Protein AF-A0A4R5PDZ5-F1 (afdb_monomer)

Mean predicted aligned error: 15.18 Å

Foldseek 3Di:
DDDDDDDDDDPDDPPPCVVVVPPPDPDDDDDDDDPVVVVVLCVVCVVVVHDSCVVCVVVVVVVVVVVVVVVVVVVVVVVVVVVVVPD

Structure (mmCIF, N/CA/C/O backbone):
data_AF-A0A4R5PDZ5-F1
#
_entry.id   AF-A0A4R5PDZ5-F1
#
loop_
_atom_site.group_PDB
_atom_site.id
_atom_site.type_symbol
_atom_site.label_atom_id
_atom_site.label_alt_id
_atom_site.label_comp_id
_atom_site.label_asym_id
_atom_site.label_entity_id
_atom_site.label_seq_id
_atom_site.pdbx_PDB_ins_code
_atom_site.Cartn_x
_atom_site.Cartn_y
_atom_site.Cartn_z
_atom_site.occupancy
_atom_site.B_iso_or_equiv
_atom_site.auth_seq_id
_atom_site.auth_comp_id
_atom_site.auth_asym_id
_atom_site.auth_atom_id
_atom_site.pdbx_PDB_model_num
ATOM 1 N N . MET A 1 1 ? -19.701 -67.977 23.540 1.00 40.94 1 MET A N 1
ATOM 2 C CA . MET A 1 1 ? -18.632 -67.759 22.543 1.00 40.94 1 MET A CA 1
ATOM 3 C C . MET A 1 1 ? -18.968 -66.499 21.763 1.00 40.94 1 MET A C 1
ATOM 5 O O . MET A 1 1 ? -19.931 -66.516 21.015 1.00 40.94 1 MET A O 1
ATOM 9 N N . THR A 1 2 ? -18.266 -65.391 21.992 1.00 41.00 2 THR A N 1
ATOM 10 C CA . THR A 1 2 ? -18.525 -64.105 21.320 1.00 41.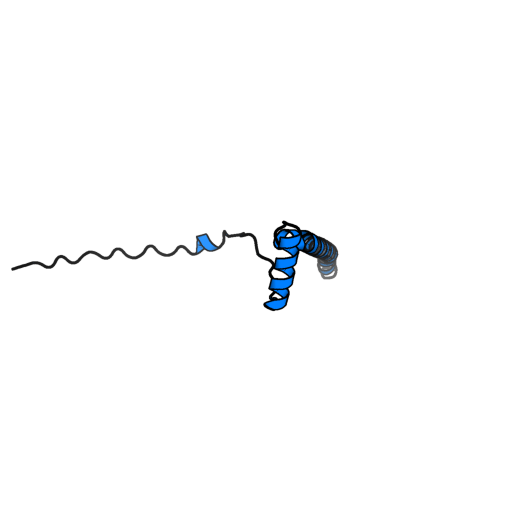00 2 THR A CA 1
ATOM 11 C C . THR A 1 2 ? -17.305 -63.729 20.488 1.00 41.00 2 THR A C 1
ATOM 13 O O . THR A 1 2 ? -16.237 -63.442 21.024 1.00 41.00 2 THR A O 1
ATOM 16 N N . ALA A 1 3 ? -17.448 -63.786 19.164 1.00 50.97 3 ALA A N 1
ATOM 17 C CA . ALA A 1 3 ? -16.393 -63.432 18.225 1.00 50.97 3 ALA A CA 1
ATOM 18 C C . ALA A 1 3 ? -16.239 -61.903 18.148 1.00 50.97 3 ALA A C 1
ATOM 20 O O . ALA A 1 3 ? -17.185 -61.177 17.843 1.00 50.97 3 ALA A O 1
ATOM 21 N N . LYS A 1 4 ? -15.027 -61.413 18.425 1.00 55.22 4 LYS A N 1
ATOM 22 C CA . LYS A 1 4 ? -14.637 -60.007 18.290 1.00 55.22 4 LYS A CA 1
ATOM 23 C C . LYS A 1 4 ? -14.292 -59.730 16.826 1.00 55.22 4 LYS A C 1
ATOM 25 O O . LYS A 1 4 ? -13.258 -60.175 16.337 1.00 55.22 4 LYS A O 1
ATOM 30 N N . THR A 1 5 ? -15.158 -59.004 16.128 1.00 60.66 5 THR A N 1
ATOM 31 C CA . THR A 1 5 ? -14.901 -58.560 14.750 1.00 60.66 5 THR A CA 1
ATOM 32 C C . THR A 1 5 ? -13.866 -57.435 14.767 1.00 60.66 5 THR A C 1
ATOM 34 O O . THR A 1 5 ? -14.105 -56.377 15.345 1.00 60.66 5 THR A O 1
ATOM 37 N N . ALA A 1 6 ? -12.703 -57.662 14.155 1.00 59.84 6 ALA A N 1
ATOM 38 C CA . ALA A 1 6 ? -11.680 -56.640 13.958 1.00 59.84 6 ALA A CA 1
ATOM 39 C C . ALA A 1 6 ? -11.998 -55.824 12.694 1.00 59.84 6 ALA A C 1
ATOM 41 O O . ALA A 1 6 ? -12.074 -56.372 11.593 1.00 59.84 6 ALA A O 1
ATOM 42 N N . ALA A 1 7 ? -12.195 -54.513 12.854 1.00 61.84 7 ALA A N 1
ATOM 43 C CA . ALA A 1 7 ? -12.373 -53.595 11.737 1.00 61.84 7 ALA A CA 1
ATOM 44 C C . ALA A 1 7 ? -11.073 -53.499 10.923 1.00 61.84 7 ALA A C 1
ATOM 46 O O . ALA A 1 7 ? -9.986 -53.300 11.463 1.00 61.84 7 ALA A O 1
ATOM 47 N N . ARG A 1 8 ? -11.198 -53.668 9.607 1.00 57.44 8 ARG A N 1
ATOM 48 C CA . ARG A 1 8 ? -10.093 -53.628 8.649 1.00 57.44 8 ARG A CA 1
ATOM 49 C C . ARG A 1 8 ? -9.669 -52.169 8.453 1.00 57.44 8 ARG A C 1
ATOM 51 O O . ARG A 1 8 ? -10.394 -51.405 7.826 1.00 57.44 8 ARG A O 1
ATOM 58 N N . THR A 1 9 ? -8.522 -51.777 9.000 1.00 62.31 9 THR A N 1
ATOM 59 C CA . THR A 1 9 ? -7.960 -50.431 8.822 1.00 62.31 9 THR A CA 1
ATOM 60 C C . THR A 1 9 ? -7.516 -50.248 7.372 1.00 62.31 9 THR A C 1
ATOM 62 O O . THR A 1 9 ? -6.526 -50.835 6.936 1.00 62.31 9 THR A O 1
ATOM 65 N N . THR A 1 10 ? -8.247 -49.448 6.602 1.00 62.47 10 THR A N 1
ATOM 66 C CA . THR A 1 10 ? -7.809 -48.980 5.283 1.00 62.47 10 THR A CA 1
ATOM 67 C C . THR A 1 10 ? -6.584 -48.073 5.454 1.00 62.47 10 THR A C 1
ATOM 69 O O . THR A 1 10 ? -6.599 -47.197 6.324 1.00 62.47 10 THR A O 1
ATOM 72 N N . PRO A 1 11 ? -5.509 -48.242 4.663 1.00 60.88 11 PRO A N 1
ATOM 73 C CA . PRO A 1 11 ? -4.350 -47.366 4.758 1.00 60.88 11 PRO A CA 1
ATOM 74 C C . PRO A 1 11 ? -4.746 -45.943 4.354 1.00 60.88 11 PRO A C 1
ATOM 76 O O . PRO A 1 11 ? -5.420 -45.736 3.343 1.00 60.88 11 PRO A O 1
ATOM 79 N N . ALA A 1 12 ? -4.322 -44.961 5.151 1.00 66.06 12 ALA A N 1
ATOM 80 C CA . ALA A 1 12 ? -4.526 -43.549 4.857 1.00 66.06 12 ALA A CA 1
ATOM 81 C C . ALA A 1 12 ? -3.987 -43.226 3.454 1.00 66.06 12 ALA A C 1
ATOM 83 O O . ALA A 1 12 ? -2.843 -43.556 3.127 1.00 66.06 12 ALA A O 1
ATOM 84 N N . ALA A 1 13 ? -4.821 -42.599 2.622 1.00 65.94 13 ALA A N 1
ATOM 85 C CA . ALA A 1 13 ? -4.461 -42.216 1.263 1.00 65.94 13 ALA A CA 1
ATOM 86 C C . ALA A 1 13 ? -3.127 -41.447 1.262 1.00 65.94 13 ALA A C 1
ATOM 88 O O . ALA A 1 13 ? -2.957 -40.473 2.001 1.00 65.94 13 ALA A O 1
ATOM 89 N N . LYS A 1 14 ? -2.161 -41.899 0.449 1.00 66.31 14 LYS A N 1
ATOM 90 C CA . LYS A 1 14 ? -0.838 -41.267 0.341 1.00 66.31 14 LYS A CA 1
ATOM 91 C C . LYS A 1 14 ? -1.011 -39.790 -0.019 1.00 66.31 14 LYS A C 1
ATOM 93 O O . LYS A 1 14 ? -1.541 -39.455 -1.076 1.00 66.31 14 LYS A O 1
ATOM 98 N N . ARG A 1 15 ? -0.551 -38.908 0.872 1.00 63.94 15 ARG A N 1
ATOM 99 C CA . ARG A 1 15 ? -0.596 -37.449 0.721 1.00 63.94 15 ARG A CA 1
ATOM 100 C C . ARG A 1 15 ? 0.195 -37.050 -0.531 1.00 63.94 15 ARG A C 1
ATOM 102 O O . ARG A 1 15 ? 1.423 -37.0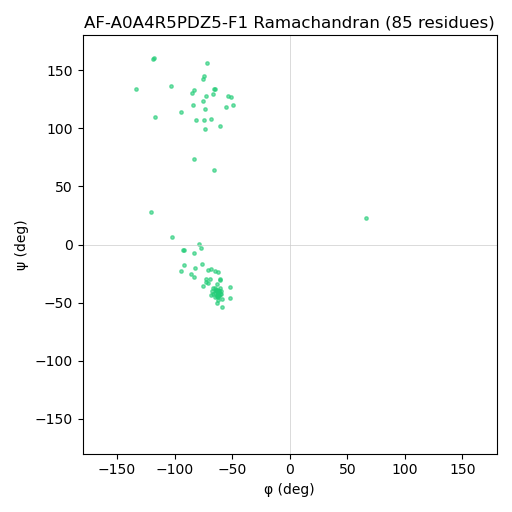62 -0.516 1.00 63.94 15 ARG A O 1
ATOM 109 N N . ASN A 1 16 ? -0.504 -36.750 -1.627 1.00 71.19 16 ASN A N 1
ATOM 110 C CA . ASN A 1 16 ? 0.121 -36.454 -2.914 1.00 71.19 16 ASN A CA 1
ATOM 111 C C . ASN A 1 16 ? 0.774 -35.060 -2.889 1.00 71.19 16 ASN A C 1
ATOM 113 O O . ASN A 1 16 ? 0.106 -34.034 -3.025 1.00 71.19 16 ASN A O 1
ATOM 117 N N . TRP A 1 17 ? 2.091 -35.031 -2.679 1.00 69.56 17 TRP A N 1
ATOM 118 C CA . TRP A 1 17 ? 2.896 -33.813 -2.558 1.00 69.56 17 TRP A CA 1
ATOM 119 C C . TRP A 1 17 ? 2.938 -32.981 -3.850 1.00 69.56 17 TRP A C 1
ATOM 121 O O . TRP A 1 17 ? 3.099 -31.767 -3.768 1.00 69.56 17 TRP A O 1
ATOM 131 N N . ARG A 1 18 ? 2.695 -33.590 -5.022 1.00 61.28 18 ARG A N 1
ATOM 132 C CA . ARG A 1 18 ? 2.684 -32.900 -6.327 1.00 61.28 18 ARG A CA 1
ATOM 133 C C . ARG A 1 18 ? 1.605 -31.816 -6.445 1.00 61.28 18 ARG A C 1
ATOM 135 O O . ARG A 1 18 ? 1.773 -30.859 -7.186 1.00 61.28 18 ARG A O 1
ATOM 142 N N . HIS A 1 19 ? 0.531 -31.888 -5.656 1.00 59.50 19 HIS A N 1
ATOM 143 C CA . HIS A 1 19 ? -0.496 -30.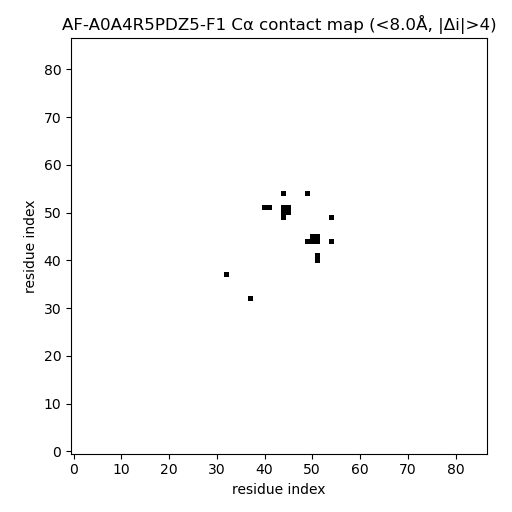833 -5.620 1.00 59.50 19 HIS A CA 1
ATOM 144 C C . HIS A 1 19 ? -0.085 -29.584 -4.813 1.00 59.50 19 HIS A C 1
ATOM 146 O O . HIS A 1 19 ? -0.851 -28.622 -4.738 1.00 59.50 19 HIS A O 1
ATOM 152 N N . LYS A 1 20 ? 1.097 -29.571 -4.178 1.00 58.69 20 LYS A N 1
ATOM 153 C CA . LYS A 1 20 ? 1.623 -28.382 -3.485 1.00 58.69 20 LYS A CA 1
ATOM 154 C C . LYS A 1 20 ? 2.336 -27.406 -4.424 1.00 58.69 20 LYS A C 1
ATOM 156 O O . LYS A 1 20 ? 2.309 -26.214 -4.134 1.00 58.69 20 LYS A O 1
ATOM 161 N N . GLU A 1 21 ? 2.917 -27.879 -5.527 1.00 57.75 21 GLU A N 1
ATOM 162 C CA . GLU A 1 21 ? 3.722 -27.050 -6.444 1.00 57.75 21 GLU A CA 1
ATOM 163 C C . GLU A 1 21 ? 2.891 -26.056 -7.267 1.00 57.75 21 GLU A C 1
ATOM 165 O O . GLU A 1 21 ? 3.399 -25.017 -7.670 1.00 57.75 21 GLU A O 1
ATOM 170 N N . VAL A 1 22 ? 1.588 -26.297 -7.436 1.00 56.03 22 VAL A N 1
ATOM 171 C CA . VAL A 1 22 ? 0.704 -25.445 -8.260 1.00 56.03 22 VAL A CA 1
ATOM 172 C C . VAL A 1 22 ? 0.264 -24.160 -7.538 1.00 56.03 22 VAL A C 1
ATOM 174 O O . VAL A 1 22 ? -0.452 -23.330 -8.089 1.00 56.03 22 VAL A O 1
ATOM 177 N N . ARG A 1 23 ? 0.695 -23.930 -6.293 1.00 57.91 23 ARG A N 1
ATOM 178 C CA . ARG A 1 23 ? 0.348 -22.701 -5.572 1.00 57.91 23 ARG A CA 1
ATOM 179 C C . ARG A 1 23 ? 1.298 -21.567 -5.954 1.00 57.91 23 ARG A C 1
ATOM 181 O O . ARG A 1 23 ? 2.085 -21.113 -5.125 1.00 57.91 23 ARG A O 1
ATOM 188 N N . GLN A 1 24 ? 1.143 -21.031 -7.164 1.00 55.91 24 GLN A N 1
ATOM 189 C CA . GLN A 1 24 ? 1.389 -19.606 -7.413 1.00 55.91 24 GLN A CA 1
ATOM 190 C C . GLN A 1 24 ? 0.344 -18.794 -6.630 1.00 55.91 24 GLN A C 1
ATOM 192 O O . GLN A 1 24 ? -0.561 -18.180 -7.179 1.00 55.91 24 GLN A O 1
ATOM 197 N N . ALA A 1 25 ? 0.394 -18.889 -5.304 1.00 62.09 25 ALA A N 1
ATOM 198 C CA . ALA A 1 25 ? -0.445 -18.091 -4.439 1.00 62.09 25 ALA A CA 1
ATOM 199 C C . ALA A 1 25 ? 0.096 -16.662 -4.440 1.00 62.09 25 ALA A C 1
ATOM 201 O O . ALA A 1 25 ? 1.315 -16.461 -4.473 1.00 62.09 25 ALA A O 1
ATOM 202 N N . ASN A 1 26 ? -0.808 -15.687 -4.355 1.00 71.00 26 ASN A N 1
ATOM 203 C CA . ASN A 1 26 ? -0.436 -14.303 -4.094 1.00 71.00 26 ASN A CA 1
ATOM 204 C C . ASN A 1 26 ? 0.503 -14.266 -2.885 1.00 71.00 26 ASN A C 1
ATOM 206 O O . ASN A 1 26 ? 0.164 -14.740 -1.797 1.00 71.00 26 ASN A O 1
ATOM 210 N N . LYS A 1 27 ? 1.717 -13.758 -3.103 1.00 76.50 27 LYS A N 1
ATOM 211 C CA . LYS A 1 27 ? 2.709 -13.610 -2.043 1.00 76.50 27 LYS A CA 1
ATOM 212 C C . LYS A 1 27 ? 2.422 -12.317 -1.295 1.00 76.50 27 LYS A C 1
ATOM 214 O O . LYS A 1 27 ? 2.219 -11.275 -1.911 1.00 76.50 27 LYS A O 1
ATOM 219 N N . TYR A 1 28 ? 2.414 -12.393 0.030 1.00 79.81 28 TYR A N 1
ATOM 220 C CA . TYR A 1 28 ? 2.229 -11.222 0.876 1.00 79.81 28 TYR A CA 1
ATOM 221 C C . TYR A 1 28 ? 3.568 -10.529 1.102 1.00 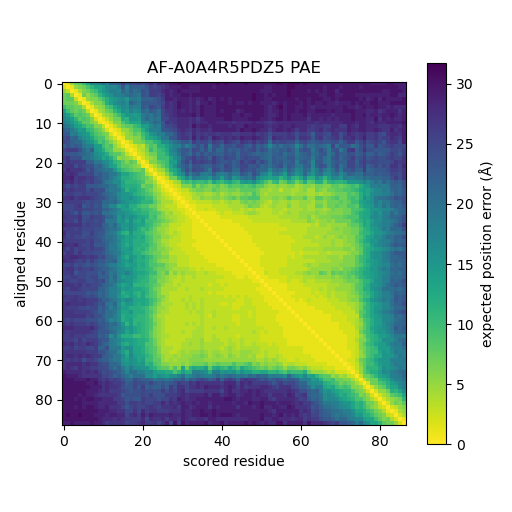79.81 28 TYR A C 1
ATOM 223 O O . TYR A 1 28 ? 4.549 -11.164 1.493 1.00 79.81 28 TYR A O 1
ATOM 231 N N . PHE A 1 29 ? 3.588 -9.220 0.880 1.00 77.88 29 PHE A N 1
ATOM 232 C CA . PHE A 1 29 ? 4.675 -8.354 1.307 1.00 77.88 29 PHE A CA 1
ATOM 233 C C . PHE A 1 29 ? 4.303 -7.767 2.670 1.00 77.88 29 PHE A C 1
ATOM 235 O O . PHE A 1 29 ? 3.315 -7.044 2.786 1.00 77.88 29 PHE A O 1
ATOM 242 N N . GLY A 1 30 ? 5.051 -8.125 3.712 1.00 83.38 30 GLY A N 1
ATOM 243 C CA . GLY A 1 30 ? 4.786 -7.690 5.080 1.00 83.38 30 GLY A CA 1
ATOM 244 C C . GLY A 1 30 ? 6.060 -7.219 5.763 1.00 83.38 30 GLY A C 1
ATOM 245 O O . GLY A 1 30 ? 7.086 -7.896 5.709 1.00 83.38 30 GLY A O 1
ATOM 246 N N . LYS A 1 31 ? 5.984 -6.069 6.435 1.00 86.06 31 LYS A N 1
ATOM 247 C CA . LYS A 1 31 ? 7.031 -5.567 7.328 1.00 86.06 31 LYS A CA 1
ATOM 248 C C . LYS A 1 31 ? 6.599 -5.810 8.772 1.00 86.06 31 LYS A C 1
ATOM 250 O O . LYS A 1 31 ? 5.455 -5.539 9.123 1.00 86.06 31 LYS A O 1
ATOM 255 N N . ARG A 1 32 ? 7.519 -6.281 9.618 1.00 91.31 32 ARG A N 1
ATOM 256 C CA . ARG A 1 32 ? 7.295 -6.310 11.070 1.00 91.31 32 ARG A CA 1
ATOM 257 C C . ARG A 1 32 ? 7.381 -4.891 11.625 1.00 91.31 32 ARG A C 1
ATOM 259 O O . ARG A 1 32 ? 8.354 -4.182 11.364 1.00 91.31 32 ARG A O 1
ATOM 266 N N . LEU A 1 33 ? 6.361 -4.500 12.371 1.00 90.81 33 LEU A N 1
ATOM 267 C CA . LEU A 1 33 ? 6.259 -3.214 13.048 1.00 90.81 33 LEU A CA 1
ATOM 268 C C . LEU A 1 33 ? 6.190 -3.456 14.555 1.00 90.81 33 LEU A C 1
ATOM 270 O O . LEU A 1 33 ? 5.881 -4.569 14.983 1.00 90.81 33 LEU A O 1
ATOM 274 N N . LYS A 1 34 ? 6.502 -2.427 15.343 1.00 96.62 34 LYS A N 1
ATOM 275 C CA . LYS A 1 34 ? 6.150 -2.423 16.763 1.00 96.62 34 LYS A CA 1
ATOM 276 C C . LYS A 1 34 ? 4.639 -2.237 16.901 1.00 96.62 34 LYS A C 1
ATOM 278 O O . LYS A 1 34 ? 4.010 -1.668 16.007 1.00 96.62 34 LYS A O 1
ATOM 283 N N . ASP A 1 35 ? 4.084 -2.678 18.024 1.00 95.44 35 ASP A N 1
ATOM 284 C CA . ASP A 1 35 ? 2.639 -2.615 18.264 1.00 95.44 35 ASP A CA 1
ATOM 285 C C . ASP A 1 35 ? 2.115 -1.170 18.254 1.00 95.44 35 ASP A C 1
ATOM 287 O O . ASP A 1 35 ? 1.088 -0.901 17.630 1.00 95.44 35 ASP A O 1
ATOM 291 N N . ASP A 1 36 ? 2.862 -0.226 18.838 1.00 96.12 36 ASP A N 1
ATOM 292 C CA . ASP A 1 36 ? 2.500 1.200 18.855 1.00 96.12 36 ASP A CA 1
ATOM 293 C C . ASP A 1 36 ? 2.437 1.797 17.442 1.00 96.12 36 ASP A C 1
ATOM 295 O O . ASP A 1 36 ? 1.471 2.472 17.084 1.00 96.12 36 ASP A O 1
ATOM 299 N N . ASP A 1 37 ? 3.434 1.492 16.6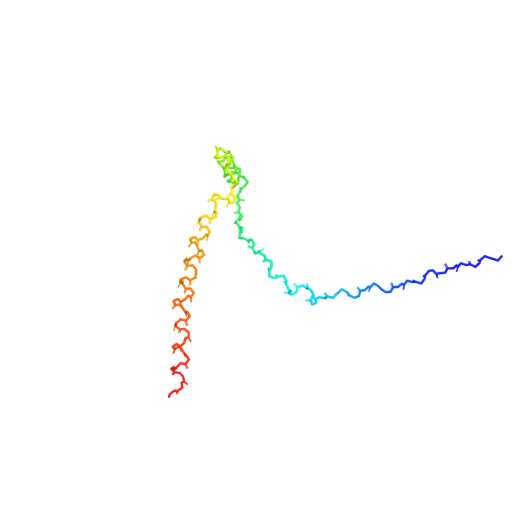05 1.00 95.25 37 ASP A N 1
ATOM 300 C CA . ASP A 1 37 ? 3.488 1.961 15.217 1.00 95.25 37 ASP A CA 1
ATOM 301 C C . ASP A 1 37 ? 2.341 1.360 14.395 1.00 95.25 37 ASP A C 1
ATOM 303 O O . ASP A 1 37 ? 1.707 2.047 13.593 1.00 95.25 37 ASP A O 1
ATOM 307 N N . HIS A 1 38 ? 2.055 0.070 14.599 1.00 95.12 38 HIS A N 1
ATOM 308 C CA . HIS A 1 38 ? 0.943 -0.600 13.935 1.00 95.12 38 HIS A CA 1
ATOM 309 C C . HIS A 1 38 ? -0.393 0.044 14.318 1.00 95.12 38 HIS A C 1
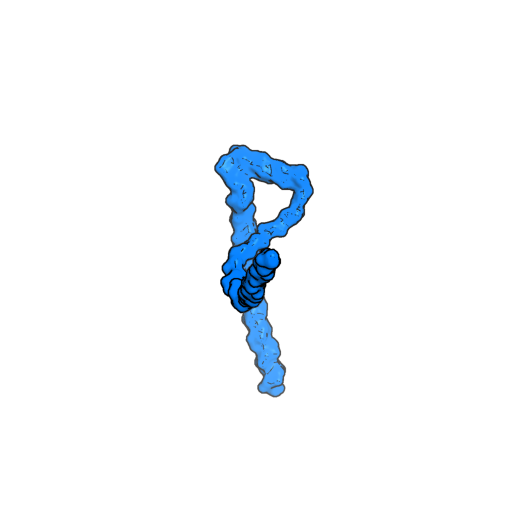ATOM 311 O O . HIS A 1 38 ? -1.224 0.303 13.446 1.00 95.12 38 HIS A O 1
ATOM 317 N N . LYS A 1 39 ? -0.592 0.341 15.607 1.00 96.00 39 LYS A N 1
ATOM 318 C CA . LYS A 1 39 ? -1.798 1.011 16.092 1.00 96.00 39 LYS A CA 1
ATOM 319 C C . LYS A 1 39 ? -1.941 2.418 15.512 1.00 96.00 39 LYS A C 1
ATOM 321 O O . LYS A 1 39 ? -3.020 2.753 15.040 1.00 96.00 39 LYS A O 1
ATOM 326 N N . ALA A 1 40 ? -0.867 3.203 15.475 1.00 96.12 40 ALA A N 1
ATOM 327 C CA . ALA A 1 40 ? -0.896 4.547 14.903 1.00 96.12 40 ALA A CA 1
ATOM 328 C C . ALA A 1 40 ? -1.310 4.544 13.420 1.00 96.12 40 ALA A C 1
ATOM 330 O O . ALA A 1 40 ? -2.125 5.363 12.996 1.00 96.12 40 ALA A O 1
ATOM 331 N N . ILE A 1 41 ? -0.789 3.599 12.630 1.00 93.50 41 ILE A N 1
ATOM 332 C CA . ILE A 1 41 ? -1.151 3.464 11.211 1.00 93.50 41 ILE A CA 1
ATOM 333 C C . ILE A 1 41 ? -2.609 3.011 11.060 1.00 93.50 41 ILE A C 1
ATOM 335 O O . ILE A 1 41 ? -3.312 3.505 10.177 1.00 93.50 41 ILE A O 1
ATOM 339 N N . GLN A 1 42 ? -3.066 2.089 11.909 1.00 95.00 42 GLN A N 1
ATOM 340 C CA . GLN A 1 42 ? -4.449 1.619 11.903 1.00 95.00 42 GLN A CA 1
ATOM 341 C C . GLN A 1 42 ? -5.425 2.757 12.234 1.00 95.00 42 GLN A C 1
ATOM 343 O O . GLN A 1 42 ? -6.341 3.005 11.455 1.00 95.00 42 GLN A O 1
ATOM 348 N N . ASP A 1 43 ? -5.176 3.502 13.315 1.00 96.94 43 ASP A N 1
ATOM 349 C CA . ASP A 1 43 ? -6.016 4.629 13.737 1.00 96.94 43 ASP A CA 1
ATOM 350 C C . ASP A 1 43 ? -6.064 5.720 12.642 1.00 96.94 43 ASP A C 1
ATOM 352 O O . ASP A 1 43 ? -7.116 6.301 12.365 1.00 96.94 43 ASP A O 1
ATOM 356 N N . TYR A 1 44 ? -4.944 5.961 11.947 1.00 96.44 44 TYR A N 1
ATOM 357 C CA . TYR A 1 44 ? -4.902 6.866 10.797 1.00 96.44 44 TYR A CA 1
ATOM 358 C C . TYR A 1 44 ? -5.742 6.364 9.613 1.00 96.44 44 TYR A C 1
ATOM 360 O O . TYR A 1 44 ? -6.502 7.138 9.029 1.00 96.44 44 TYR A O 1
ATOM 368 N N . ALA A 1 45 ? -5.649 5.078 9.269 1.00 95.50 45 ALA A N 1
ATOM 369 C CA . ALA A 1 45 ? -6.456 4.479 8.207 1.00 95.50 45 ALA A CA 1
ATOM 370 C C . ALA A 1 45 ? -7.957 4.579 8.511 1.00 95.50 45 ALA A C 1
ATOM 372 O O . ALA A 1 45 ? -8.742 4.977 7.645 1.00 95.50 45 ALA A O 1
ATOM 373 N N . ASP A 1 46 ? -8.326 4.311 9.764 1.00 96.25 46 ASP A N 1
ATOM 374 C CA . ASP A 1 46 ? -9.701 4.406 10.243 1.00 96.25 46 ASP A CA 1
ATOM 375 C C . ASP A 1 46 ? -10.216 5.854 10.181 1.00 96.25 46 ASP A C 1
ATOM 377 O O . ASP A 1 46 ? -11.343 6.078 9.739 1.00 96.25 46 ASP A O 1
ATOM 381 N N . SER A 1 47 ? -9.379 6.851 10.503 1.00 97.44 47 SER A N 1
ATOM 382 C CA . SER A 1 47 ? -9.735 8.278 10.377 1.00 97.44 47 SER A CA 1
ATOM 383 C C . SER A 1 47 ? -10.082 8.705 8.945 1.00 97.44 47 SER A C 1
ATOM 385 O O . SER A 1 47 ? -10.894 9.605 8.734 1.00 97.44 47 SER A O 1
ATOM 387 N N . LEU A 1 48 ? -9.485 8.038 7.957 1.00 95.94 48 LEU A N 1
ATOM 388 C CA . LEU A 1 48 ? -9.704 8.276 6.534 1.00 95.94 48 LEU A CA 1
ATOM 389 C C . LEU A 1 48 ? -10.821 7.391 5.954 1.00 95.94 48 LEU A C 1
ATOM 391 O O . LEU A 1 48 ? -11.157 7.526 4.778 1.00 95.94 48 LEU A O 1
ATOM 395 N N . GLY A 1 49 ? -11.383 6.471 6.747 1.00 95.62 49 GLY A N 1
ATOM 396 C CA . GLY A 1 49 ? -12.392 5.509 6.299 1.00 95.62 49 GLY A CA 1
ATOM 397 C C . GLY A 1 49 ? -11.864 4.493 5.279 1.00 95.62 49 GLY A C 1
ATOM 398 O O . GLY A 1 49 ? -12.641 3.936 4.502 1.00 95.62 49 GLY A O 1
ATOM 399 N N . VAL A 1 50 ? -10.550 4.252 5.249 1.00 95.38 50 VAL A N 1
ATOM 400 C CA . VAL A 1 50 ? -9.902 3.330 4.305 1.00 95.38 50 VAL A CA 1
ATOM 401 C C . VAL A 1 50 ? -9.196 2.197 5.039 1.00 95.38 50 VAL A C 1
ATOM 403 O O . VAL A 1 50 ? -8.849 2.288 6.209 1.00 95.38 50 VAL A O 1
ATOM 406 N N . LYS A 1 51 ? -8.932 1.094 4.334 1.00 93.12 51 LYS A N 1
ATOM 407 C CA . LYS A 1 51 ? -8.122 0.001 4.887 1.00 93.12 51 LYS A CA 1
ATOM 408 C C . LYS A 1 51 ? -6.644 0.388 4.881 1.00 93.12 51 LYS A C 1
ATOM 410 O O . LYS A 1 51 ? -6.154 0.911 3.883 1.00 93.12 51 LYS A O 1
ATOM 415 N N . MET A 1 52 ? -5.903 0.001 5.919 1.00 91.69 52 MET A N 1
ATOM 416 C CA . MET A 1 52 ? -4.444 0.181 5.990 1.00 91.69 52 MET A CA 1
ATOM 417 C C . MET A 1 52 ? -3.710 -0.367 4.750 1.00 91.69 52 MET A C 1
ATOM 419 O O . MET A 1 52 ? -2.762 0.242 4.263 1.00 91.69 52 MET A O 1
ATOM 423 N N . SER A 1 53 ? -4.172 -1.484 4.176 1.00 89.75 53 SER A N 1
ATOM 424 C CA . SER A 1 53 ? -3.602 -2.034 2.939 1.00 89.75 53 SER A CA 1
ATOM 425 C C . SER A 1 53 ? -3.758 -1.103 1.732 1.00 89.75 53 SER A C 1
ATOM 427 O O . SER A 1 53 ? -2.867 -1.060 0.888 1.00 89.75 53 SER A O 1
ATOM 429 N N . ALA A 1 54 ? -4.851 -0.339 1.657 1.00 91.12 54 ALA A N 1
ATOM 430 C CA . ALA A 1 54 ? -5.083 0.626 0.587 1.00 91.12 54 ALA A CA 1
ATOM 431 C C . ALA A 1 54 ? -4.151 1.842 0.702 1.00 91.12 54 ALA A C 1
ATOM 433 O O . ALA A 1 54 ? -3.710 2.354 -0.320 1.00 91.12 54 ALA A O 1
ATOM 434 N N . LEU A 1 55 ? -3.788 2.253 1.925 1.00 91.56 55 LEU A N 1
ATOM 435 C CA . LEU A 1 55 ? -2.788 3.307 2.147 1.00 91.56 55 LEU A CA 1
ATOM 436 C C . LEU A 1 55 ? -1.392 2.901 1.665 1.00 91.56 55 LEU A C 1
ATOM 438 O O . LEU A 1 55 ? -0.649 3.725 1.141 1.00 91.56 55 LEU A O 1
ATOM 442 N N . ILE A 1 56 ? -1.028 1.632 1.853 1.00 90.38 56 ILE A N 1
ATOM 443 C CA . ILE A 1 56 ? 0.320 1.125 1.559 1.00 90.38 56 ILE A CA 1
ATOM 444 C C . ILE A 1 56 ? 0.463 0.713 0.084 1.00 90.38 56 ILE A C 1
ATOM 446 O O . ILE A 1 56 ? 1.571 0.739 -0.455 1.00 90.38 56 ILE A O 1
ATOM 450 N N . ALA A 1 57 ? -0.638 0.357 -0.585 1.00 91.00 57 ALA A N 1
ATOM 451 C CA . ALA A 1 57 ? -0.628 -0.144 -1.959 1.00 91.00 57 ALA A CA 1
ATOM 452 C C . ALA A 1 57 ? 0.135 0.754 -2.960 1.00 91.00 57 ALA A C 1
ATOM 454 O O . ALA A 1 57 ? 0.981 0.214 -3.674 1.00 91.00 57 ALA A O 1
ATOM 455 N N . PRO A 1 58 ? -0.041 2.094 -2.987 1.00 93.50 58 PRO A N 1
ATOM 456 C CA . PRO A 1 58 ? 0.693 2.950 -3.922 1.00 93.50 58 PRO A CA 1
ATOM 457 C C . PRO A 1 58 ? 2.212 2.891 -3.722 1.00 93.50 58 PRO A C 1
ATOM 459 O O . PRO A 1 58 ? 2.969 2.824 -4.686 1.00 93.50 58 PRO A O 1
ATOM 462 N N . ALA A 1 59 ? 2.670 2.859 -2.468 1.00 91.06 59 ALA A N 1
ATOM 463 C CA . ALA A 1 59 ? 4.094 2.764 -2.160 1.00 91.06 59 ALA A CA 1
ATOM 464 C C . ALA A 1 59 ? 4.684 1.414 -2.598 1.00 91.06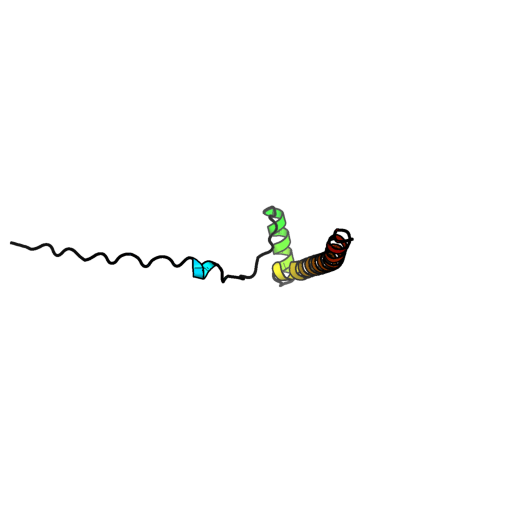 59 ALA A C 1
ATOM 466 O O . ALA A 1 59 ? 5.814 1.356 -3.082 1.00 91.06 59 ALA A O 1
ATOM 467 N N . VAL A 1 60 ? 3.918 0.327 -2.458 1.00 91.12 60 VAL A N 1
ATOM 468 C CA . VAL A 1 60 ? 4.337 -1.006 -2.914 1.00 91.12 60 VAL A CA 1
ATOM 469 C C . VAL A 1 60 ? 4.433 -1.061 -4.438 1.00 91.12 60 VAL A C 1
ATOM 471 O O . VAL A 1 60 ? 5.418 -1.587 -4.954 1.00 91.12 60 VAL A O 1
ATOM 474 N N . GLU A 1 61 ? 3.478 -0.480 -5.165 1.00 93.19 61 GLU A N 1
ATOM 475 C CA . GLU A 1 61 ? 3.525 -0.428 -6.633 1.00 93.19 61 GLU A CA 1
ATOM 476 C C . GLU A 1 61 ? 4.730 0.361 -7.155 1.00 93.19 61 GLU A C 1
ATOM 478 O O . GLU A 1 61 ? 5.396 -0.079 -8.093 1.00 93.19 61 GLU A O 1
ATOM 483 N N . GLU A 1 62 ? 5.088 1.471 -6.507 1.00 95.38 62 GLU A N 1
ATOM 484 C CA . GLU A 1 62 ? 6.297 2.232 -6.843 1.00 95.38 62 GLU A CA 1
ATOM 485 C C . GLU A 1 62 ? 7.578 1.409 -6.641 1.00 95.38 62 GLU A C 1
ATOM 487 O O . GLU A 1 62 ? 8.477 1.430 -7.487 1.00 95.38 62 GLU A O 1
ATOM 492 N N . ILE A 1 63 ? 7.665 0.646 -5.546 1.00 93.69 63 ILE A N 1
ATOM 493 C CA . ILE A 1 63 ? 8.796 -0.259 -5.291 1.00 93.69 63 ILE A CA 1
ATOM 494 C C . ILE A 1 63 ? 8.853 -1.351 -6.365 1.00 93.69 63 ILE A C 1
ATOM 496 O O . ILE A 1 63 ? 9.927 -1.629 -6.899 1.00 93.69 63 ILE A O 1
ATOM 500 N N . LEU A 1 64 ? 7.710 -1.945 -6.718 1.00 93.88 64 LEU A N 1
ATOM 501 C CA . LEU A 1 64 ? 7.631 -2.963 -7.765 1.00 93.88 64 LEU A CA 1
ATOM 502 C C . LEU A 1 64 ? 8.013 -2.406 -9.138 1.00 93.88 64 LEU A C 1
ATOM 504 O O . LEU A 1 64 ? 8.705 -3.091 -9.891 1.00 93.88 64 LEU A O 1
ATOM 508 N N . ARG A 1 65 ? 7.608 -1.173 -9.471 1.00 95.44 65 ARG A N 1
ATOM 509 C CA . ARG A 1 65 ? 8.015 -0.510 -10.716 1.00 95.44 65 ARG A CA 1
ATOM 510 C C . ARG A 1 65 ? 9.535 -0.379 -10.783 1.00 95.44 65 ARG A C 1
ATOM 512 O O . ARG A 1 65 ? 10.133 -0.903 -11.717 1.00 95.44 65 ARG A O 1
ATOM 519 N N . LYS A 1 66 ? 10.154 0.202 -9.753 1.00 94.88 66 LYS A N 1
ATOM 520 C CA . LYS A 1 66 ? 11.617 0.362 -9.674 1.00 94.88 66 LYS A CA 1
ATOM 521 C C . LYS A 1 66 ? 12.356 -0.976 -9.726 1.00 94.88 66 LYS A C 1
ATOM 523 O O . LYS A 1 66 ? 13.380 -1.092 -10.391 1.00 94.88 66 LYS A O 1
ATOM 528 N N . ALA A 1 67 ? 11.834 -2.004 -9.056 1.00 93.50 67 ALA A N 1
ATOM 529 C CA . ALA A 1 67 ? 12.423 -3.340 -9.085 1.00 93.50 67 ALA A CA 1
ATOM 530 C C . ALA A 1 67 ? 12.389 -3.959 -10.493 1.00 93.50 67 ALA A C 1
ATOM 532 O O . ALA A 1 67 ? 13.363 -4.585 -10.907 1.00 93.50 67 ALA A O 1
ATOM 533 N N . ARG A 1 68 ? 11.293 -3.765 -11.240 1.00 94.00 68 ARG A N 1
ATOM 534 C CA . ARG A 1 68 ? 11.166 -4.226 -12.632 1.00 94.00 68 ARG A CA 1
ATOM 535 C C . ARG A 1 68 ?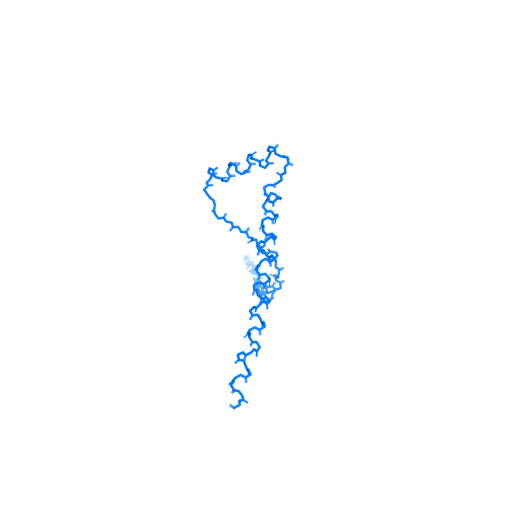 12.093 -3.466 -13.578 1.00 94.00 68 ARG A C 1
ATOM 537 O O . ARG A 1 68 ? 12.748 -4.102 -14.392 1.00 94.00 68 ARG A O 1
ATOM 544 N N . GLU A 1 69 ? 12.187 -2.146 -13.438 1.00 94.56 69 GLU A N 1
ATOM 545 C CA . GLU A 1 69 ? 13.121 -1.310 -14.208 1.00 94.56 69 GLU A CA 1
ATOM 546 C C . GLU A 1 69 ? 14.573 -1.750 -13.979 1.00 94.56 69 GLU A C 1
ATOM 548 O O . GLU A 1 69 ? 15.319 -1.972 -14.929 1.00 94.56 69 GLU A O 1
ATOM 553 N N . HIS A 1 70 ? 14.956 -1.965 -12.718 1.00 92.56 70 HIS A N 1
ATOM 554 C CA . HIS A 1 70 ? 16.279 -2.474 -12.373 1.00 92.56 70 HIS A CA 1
ATOM 555 C C . HIS A 1 70 ? 16.524 -3.880 -12.938 1.00 92.56 70 HIS A C 1
ATOM 557 O O . HIS A 1 70 ? 17.613 -4.164 -13.430 1.00 92.56 70 HIS A O 1
ATOM 563 N N . ALA A 1 71 ? 15.536 -4.776 -12.877 1.00 91.69 71 ALA A N 1
ATOM 564 C CA . ALA A 1 71 ? 15.665 -6.111 -13.455 1.00 91.69 71 ALA A CA 1
ATOM 565 C C . ALA A 1 71 ? 15.865 -6.055 -14.978 1.00 91.69 71 ALA A C 1
ATOM 567 O O . ALA A 1 71 ? 16.750 -6.739 -15.477 1.00 91.69 71 ALA A O 1
ATOM 568 N N . ALA A 1 72 ? 15.106 -5.208 -15.683 1.00 89.31 72 ALA A N 1
ATOM 569 C CA . ALA A 1 72 ? 15.232 -5.016 -17.127 1.00 89.31 72 ALA A CA 1
ATOM 570 C C . ALA A 1 72 ? 16.619 -4.472 -17.516 1.00 89.31 72 ALA A C 1
ATOM 572 O O . ALA A 1 72 ? 17.296 -5.050 -18.362 1.00 89.31 72 ALA A O 1
ATOM 573 N N . ALA A 1 73 ? 17.094 -3.434 -16.819 1.00 85.06 73 ALA A N 1
ATOM 574 C CA . ALA A 1 73 ? 18.415 -2.853 -17.064 1.00 85.06 73 ALA A CA 1
ATOM 575 C C . ALA A 1 73 ? 19.569 -3.854 -16.851 1.00 85.06 73 ALA A C 1
ATOM 577 O O . ALA A 1 73 ? 20.597 -3.770 -17.516 1.00 85.06 73 ALA A O 1
ATOM 578 N N . ASN A 1 74 ? 19.406 -4.816 -15.937 1.00 79.94 74 ASN A N 1
ATOM 579 C CA . ASN A 1 74 ? 20.424 -5.833 -15.661 1.00 79.94 74 ASN A CA 1
ATOM 580 C C . ASN A 1 74 ? 20.262 -7.117 -16.489 1.00 79.94 74 ASN A C 1
ATOM 582 O O . ASN A 1 74 ? 21.221 -7.878 -16.602 1.00 79.94 74 ASN A O 1
ATOM 586 N N . SER A 1 75 ? 19.091 -7.379 -17.080 1.00 60.84 75 SER A N 1
ATOM 587 C CA . SER A 1 75 ? 18.926 -8.483 -18.033 1.00 60.84 75 SER A CA 1
ATOM 588 C C . SER A 1 75 ? 19.595 -8.194 -19.376 1.00 60.84 75 SER A C 1
ATOM 590 O O . SER A 1 75 ? 20.113 -9.125 -19.988 1.00 60.84 75 SER A O 1
ATOM 592 N N . ASP A 1 76 ? 19.681 -6.923 -19.779 1.00 54.34 76 ASP A N 1
ATOM 593 C CA . ASP A 1 76 ? 20.445 -6.515 -20.966 1.00 54.34 76 ASP A CA 1
ATOM 594 C C . ASP A 1 76 ? 21.965 -6.680 -20.748 1.00 54.34 76 ASP A C 1
ATOM 596 O O . ASP A 1 76 ? 22.689 -7.045 -21.668 1.00 54.34 76 ASP A O 1
ATOM 600 N N . GLY A 1 77 ? 22.453 -6.549 -19.507 1.00 49.75 77 GLY A N 1
ATOM 601 C CA . GLY A 1 77 ? 23.855 -6.825 -19.149 1.00 49.75 77 GLY A CA 1
ATOM 602 C C . GLY A 1 77 ? 24.219 -8.316 -19.039 1.00 49.75 77 GLY A C 1
ATOM 603 O O . GLY A 1 77 ? 25.398 -8.667 -19.069 1.00 49.75 77 GLY A O 1
ATOM 604 N N . ALA A 1 78 ? 23.231 -9.213 -18.931 1.00 48.38 78 ALA A N 1
ATOM 605 C CA . ALA A 1 78 ? 23.460 -10.661 -18.897 1.00 48.38 78 ALA A CA 1
ATOM 606 C C . ALA A 1 78 ? 23.637 -11.273 -20.300 1.00 48.38 78 ALA A C 1
ATOM 608 O O . ALA A 1 78 ? 24.215 -12.355 -20.422 1.00 48.38 78 ALA A O 1
ATOM 609 N N . ALA A 1 79 ? 23.180 -10.587 -21.355 1.00 49.59 79 ALA A N 1
ATOM 610 C CA . ALA A 1 79 ? 23.432 -10.988 -22.738 1.00 49.59 79 ALA A CA 1
ATOM 611 C C . ALA A 1 79 ? 24.878 -10.673 -23.178 1.00 49.59 79 ALA A C 1
ATOM 613 O O . ALA A 1 79 ? 25.489 -11.482 -23.874 1.00 49.59 79 ALA A O 1
ATOM 614 N N . ASP A 1 80 ? 25.460 -9.564 -22.706 1.00 46.22 80 ASP A N 1
ATOM 615 C CA . ASP A 1 80 ? 26.829 -9.151 -23.057 1.00 46.22 80 ASP A CA 1
ATOM 616 C C . ASP A 1 80 ? 27.924 -10.019 -22.408 1.00 46.22 80 ASP A C 1
ATOM 618 O O . ASP A 1 80 ? 28.962 -10.287 -23.015 1.00 46.22 80 ASP A O 1
ATOM 622 N N . ALA A 1 81 ? 27.693 -10.554 -21.203 1.00 51.41 81 ALA A N 1
ATOM 623 C CA . ALA A 1 81 ? 28.676 -11.414 -20.535 1.00 51.41 81 ALA A CA 1
ATOM 624 C C . ALA A 1 81 ? 28.879 -12.777 -21.232 1.00 51.41 81 ALA A C 1
ATOM 626 O O . ALA A 1 81 ? 29.924 -13.404 -21.057 1.00 51.41 81 ALA A O 1
ATOM 627 N N . ASN A 1 82 ? 27.915 -13.235 -22.041 1.00 49.56 82 ASN A N 1
ATOM 628 C CA . ASN A 1 82 ? 28.011 -14.506 -22.766 1.00 49.56 82 ASN A CA 1
ATOM 629 C C . ASN A 1 82 ? 28.582 -14.361 -24.193 1.00 49.56 82 ASN A C 1
ATOM 631 O O . ASN A 1 82 ? 28.804 -15.372 -24.854 1.00 49.56 82 ASN A O 1
ATOM 635 N N . MET A 1 83 ? 28.844 -13.136 -24.676 1.00 47.28 83 MET A N 1
ATOM 636 C CA . MET A 1 83 ? 29.478 -12.910 -25.987 1.00 47.28 83 MET A CA 1
ATOM 637 C C . MET A 1 83 ? 31.005 -12.751 -25.894 1.00 47.28 83 MET A C 1
ATOM 639 O O . MET A 1 83 ? 31.711 -13.037 -26.856 1.00 47.28 83 MET A O 1
ATOM 643 N N . VAL A 1 84 ? 31.540 -12.367 -24.730 1.00 47.78 84 VAL A N 1
ATOM 644 C CA . VAL A 1 84 ? 32.986 -12.113 -24.545 1.00 47.78 84 VAL A CA 1
ATOM 645 C C . VAL A 1 84 ? 33.801 -13.395 -24.278 1.00 47.78 84 VAL A C 1
ATOM 647 O O . VAL A 1 84 ? 35.025 -13.357 -24.301 1.00 47.78 84 VAL A O 1
ATOM 650 N N . LEU A 1 85 ? 33.157 -14.554 -24.086 1.00 47.94 85 LEU A N 1
ATOM 651 C CA . LEU A 1 85 ? 33.845 -15.844 -23.884 1.00 47.94 85 LEU A CA 1
ATOM 652 C C . LEU A 1 85 ? 33.865 -16.769 -25.117 1.00 47.94 85 LEU A C 1
ATOM 654 O O . LEU A 1 85 ? 34.310 -17.910 -25.006 1.00 47.94 85 LEU A O 1
ATOM 658 N N . ALA A 1 86 ? 33.391 -16.303 -26.278 1.00 45.47 86 ALA A N 1
ATOM 659 C CA . ALA A 1 86 ? 33.300 -17.097 -27.509 1.00 45.47 86 ALA A CA 1
ATOM 660 C C . ALA A 1 86 ? 34.111 -16.521 -28.691 1.00 45.47 86 ALA A C 1
ATOM 662 O O . ALA A 1 86 ? 33.746 -16.732 -29.847 1.00 45.47 86 ALA A O 1
ATOM 663 N N . SER A 1 87 ? 35.197 -15.786 -28.433 1.00 40.53 87 SER A N 1
ATOM 664 C CA . SER A 1 87 ? 36.148 -15.322 -29.461 1.00 40.53 87 SER A CA 1
ATOM 665 C C . SER A 1 87 ? 37.585 -15.636 -29.078 1.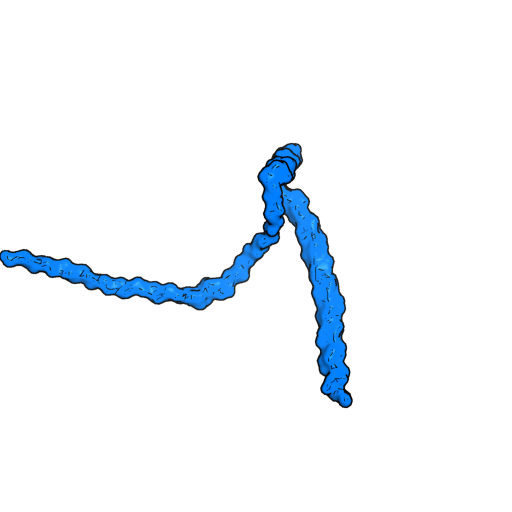00 40.53 87 SER A C 1
ATOM 667 O O . SER A 1 87 ? 37.905 -15.511 -27.877 1.00 40.53 87 SER A O 1
#

Organism: NCBI:txid948102

Sequence (87 aa):
MTAKTAARTTPAAKRNWRHKEVRQANKYFGKRLKDDDHKAIQDYADSLGVKMSALIAPAVEEILRKAREHAAANSDGAADANMVLAS

pLDDT: mean 76.0, std 18.96, range [40.53, 97.44]

Radius of gyration: 27.29 Å; Cα contacts (8 Å, |Δi|>4): 10; chains: 1; bounding box: 55×76×52 Å

Secondary structure (DSSP, 8-state):
----PPP--PPPPP--GGGGTT--PPPP------HHHHHHHHHHHHHTTS-HHHHHHHHHHHHHHHHHHHHHHHHHHHHHTTTTT--

Solvent-accessible surface area (backbone atoms only — not comparable to full-atom values): 5777 Å² total; per-residue (Å²): 140,83,85,83,83,78,81,82,81,74,79,78,77,79,80,68,66,77,75,61,75,74,64,85,58,89,78,83,87,82,80,93,69,56,71,68,60,49,48,53,50,44,56,51,20,56,76,69,76,46,57,54,67,66,70,48,44,64,62,52,51,53,50,52,50,53,52,49,53,54,50,54,65,50,54,62,56,59,57,57,66,67,57,73,78,75,120